Protein AF-A0A6J4FIM5-F1 (afdb_monomer_lite)

Foldseek 3Di:
DDDPPDDFAWDFPDADPVGDTDIDRVQADRPPRDGNVVVVVVVVVVVVVVVVVD

Structure (mmCIF, N/CA/C/O backbone):
data_AF-A0A6J4FIM5-F1
#
_entry.id   AF-A0A6J4FIM5-F1
#
loop_
_atom_site.group_PDB
_atom_site.id
_atom_site.type_symbol
_atom_site.label_atom_id
_atom_site.label_alt_id
_atom_site.label_comp_id
_atom_site.label_asym_id
_atom_site.label_entity_id
_atom_site.label_seq_id
_atom_site.pdbx_PDB_ins_code
_atom_site.Cartn_x
_atom_site.Cartn_y
_atom_site.Cartn_z
_atom_site.occupancy
_atom_site.B_iso_or_equiv
_atom_site.auth_seq_id
_atom_site.auth_comp_id
_atom_site.auth_asym_id
_atom_site.auth_atom_id
_atom_site.pdbx_PDB_model_num
ATOM 1 N N . MET A 1 1 ? 11.109 -7.772 15.886 1.00 76.62 1 MET A N 1
ATOM 2 C CA . MET A 1 1 ? 10.343 -9.033 16.002 1.00 76.62 1 MET A CA 1
ATOM 3 C C . MET A 1 1 ? 8.869 -8.663 16.045 1.00 76.62 1 MET A C 1
ATOM 5 O O . MET A 1 1 ? 8.535 -7.798 16.840 1.00 76.62 1 MET A O 1
ATOM 9 N N . LEU A 1 2 ? 8.026 -9.219 15.168 1.00 86.00 2 LEU A N 1
ATOM 10 C CA . LEU A 1 2 ? 6.576 -8.975 15.209 1.00 86.00 2 LEU A CA 1
ATOM 11 C C . LEU A 1 2 ? 5.950 -9.793 16.341 1.00 86.00 2 LEU A C 1
ATOM 13 O O . LEU A 1 2 ? 6.331 -10.948 16.533 1.00 86.00 2 LEU A O 1
ATOM 17 N N . GLN A 1 3 ? 5.010 -9.198 17.073 1.00 93.94 3 GLN A N 1
ATOM 18 C CA . GLN A 1 3 ? 4.330 -9.843 18.198 1.00 93.94 3 GLN A CA 1
ATOM 19 C C . GLN A 1 3 ? 2.830 -9.997 17.932 1.00 93.94 3 GLN A C 1
ATOM 21 O O . GLN A 1 3 ? 2.209 -9.180 17.252 1.00 93.94 3 GLN A O 1
ATOM 26 N N . VAL A 1 4 ? 2.234 -11.053 18.488 1.00 94.12 4 VAL A N 1
ATOM 27 C CA . VAL A 1 4 ? 0.779 -11.249 18.446 1.00 94.12 4 VAL A CA 1
ATOM 28 C C . VAL A 1 4 ? 0.107 -10.140 19.257 1.00 94.12 4 VAL A C 1
ATOM 30 O O . VAL A 1 4 ? 0.524 -9.847 20.372 1.00 94.12 4 VAL A O 1
ATOM 33 N N . GLY A 1 5 ? -0.925 -9.515 18.686 1.00 94.38 5 GLY A N 1
ATOM 34 C CA . GLY A 1 5 ? -1.623 -8.377 19.296 1.00 94.38 5 GLY A CA 1
ATOM 35 C C . GLY A 1 5 ? -0.981 -7.012 19.022 1.00 94.38 5 GLY A C 1
ATOM 36 O O . GLY A 1 5 ? -1.555 -5.992 19.396 1.00 94.38 5 GLY A O 1
ATOM 37 N N . GL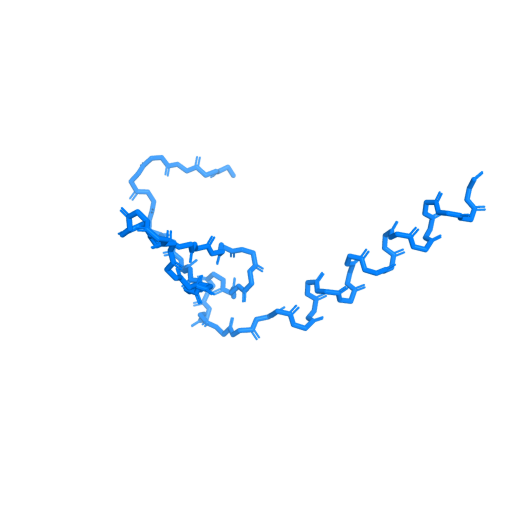N A 1 6 ? 0.165 -6.964 18.336 1.00 94.88 6 GLN A N 1
ATOM 38 C CA . GLN A 1 6 ? 0.780 -5.708 17.915 1.00 94.88 6 GLN A CA 1
ATOM 39 C C . GLN A 1 6 ? -0.093 -4.998 16.869 1.00 94.88 6 GLN A C 1
ATOM 41 O O . GLN A 1 6 ? -0.473 -5.588 15.856 1.00 94.88 6 GLN A O 1
ATOM 46 N N . GLN A 1 7 ? -0.362 -3.710 17.088 1.00 94.12 7 GLN A N 1
ATOM 47 C CA . GLN A 1 7 ? -0.978 -2.865 16.068 1.00 94.12 7 GLN A CA 1
ATOM 48 C C . GLN A 1 7 ? 0.038 -2.541 14.972 1.00 94.12 7 GLN A C 1
ATOM 50 O O . GLN A 1 7 ? 1.181 -2.184 15.254 1.00 94.12 7 GLN A O 1
ATOM 55 N N . VAL A 1 8 ? -0.391 -2.670 13.720 1.00 94.81 8 VAL A N 1
ATOM 56 C CA . VAL A 1 8 ? 0.436 -2.425 12.535 1.00 94.81 8 VAL A CA 1
ATOM 57 C C . VAL A 1 8 ? -0.354 -1.633 11.506 1.00 94.81 8 VAL A C 1
ATOM 59 O O . VAL A 1 8 ? -1.579 -1.749 11.424 1.00 94.81 8 VAL A O 1
ATOM 62 N N . LYS A 1 9 ? 0.352 -0.849 10.694 1.00 95.19 9 LYS A N 1
ATOM 63 C CA . LYS A 1 9 ? -0.233 -0.142 9.554 1.00 95.19 9 LYS A CA 1
ATOM 64 C C . LYS A 1 9 ? -0.093 -1.010 8.308 1.00 95.19 9 LYS A C 1
ATOM 66 O O . LYS A 1 9 ? 0.920 -1.683 8.112 1.00 95.19 9 LYS A O 1
ATOM 71 N N . VAL A 1 10 ? -1.115 -1.019 7.457 1.00 96.31 10 VAL A N 1
ATOM 72 C CA . VAL A 1 10 ? -1.132 -1.813 6.219 1.00 96.31 10 VAL A CA 1
ATOM 73 C C . VAL A 1 10 ? -1.741 -1.030 5.068 1.00 96.31 10 VAL A C 1
ATOM 75 O O . VAL A 1 10 ? -2.669 -0.250 5.260 1.00 96.31 10 VAL A O 1
ATOM 78 N N . LYS A 1 11 ? -1.256 -1.297 3.855 1.00 96.31 11 LYS A N 1
ATOM 79 C CA . LYS A 1 11 ? -1.861 -0.822 2.609 1.00 96.31 11 LYS A CA 1
ATOM 80 C C . LYS A 1 11 ? -2.764 -1.902 2.013 1.00 96.31 11 LYS A C 1
ATOM 82 O O . LYS A 1 11 ? -2.331 -3.047 1.857 1.00 96.31 11 LYS A O 1
ATOM 87 N N . VAL A 1 12 ? -3.996 -1.543 1.649 1.00 96.62 12 VAL A N 1
ATOM 88 C CA . VAL A 1 12 ? -4.915 -2.423 0.909 1.00 96.62 12 VAL A CA 1
ATOM 89 C C . VAL A 1 12 ? -4.481 -2.483 -0.553 1.00 96.62 12 VAL A C 1
ATOM 91 O O . VAL A 1 12 ? -4.358 -1.455 -1.211 1.00 96.62 12 VAL A O 1
ATOM 94 N N . LEU A 1 13 ? -4.229 -3.691 -1.054 1.00 94.94 13 LEU A N 1
ATOM 95 C CA . LEU A 1 13 ? -3.815 -3.933 -2.438 1.00 94.94 13 LEU A CA 1
ATOM 96 C C . LEU A 1 13 ? -4.987 -4.298 -3.353 1.00 94.94 13 LEU A C 1
ATOM 98 O O . LEU A 1 13 ? -4.879 -4.170 -4.567 1.00 94.94 13 LEU A O 1
ATOM 102 N N . GLY A 1 14 ? -6.086 -4.787 -2.783 1.00 96.25 14 GLY A N 1
ATOM 103 C CA . GLY A 1 14 ? -7.286 -5.146 -3.527 1.00 96.25 14 GLY A CA 1
ATOM 104 C C . GLY A 1 14 ? -8.042 -6.300 -2.889 1.00 96.25 14 GLY A C 1
ATOM 105 O O . GLY A 1 14 ? -7.710 -6.758 -1.793 1.00 96.25 14 GLY A O 1
ATOM 106 N N . PHE A 1 15 ? -9.043 -6.779 -3.614 1.00 97.69 15 PHE A N 1
ATOM 107 C CA . PHE A 1 15 ? -9.908 -7.881 -3.217 1.00 97.69 15 PHE A CA 1
ATOM 108 C C . PHE A 1 15 ? -9.692 -9.055 -4.168 1.00 97.69 15 PHE A C 1
ATOM 110 O O . PHE A 1 15 ? -9.416 -8.849 -5.352 1.00 97.69 15 PHE A O 1
ATOM 117 N N . ASP A 1 16 ? -9.764 -10.276 -3.652 1.00 94.06 16 ASP A N 1
ATOM 118 C CA . ASP A 1 16 ? -9.854 -11.461 -4.497 1.00 94.06 16 ASP A CA 1
ATOM 119 C C . ASP A 1 16 ? -11.314 -11.868 -4.746 1.00 94.06 16 ASP A C 1
ATOM 121 O O . ASP A 1 16 ? -12.252 -11.387 -4.108 1.00 94.06 16 ASP A O 1
ATOM 125 N N . ASP A 1 17 ? -11.492 -12.763 -5.709 1.00 95.12 17 ASP A N 1
ATOM 126 C CA . ASP A 1 17 ? -12.764 -13.346 -6.142 1.00 95.12 17 ASP A CA 1
ATOM 127 C C . ASP A 1 17 ? -13.470 -14.174 -5.056 1.00 95.12 17 ASP A C 1
ATOM 129 O O . ASP A 1 17 ? -14.644 -14.514 -5.184 1.00 95.12 17 ASP A O 1
ATOM 133 N N . ARG A 1 18 ? -12.774 -14.470 -3.956 1.00 95.81 18 ARG A N 1
ATOM 134 C CA . ARG A 1 18 ? -13.278 -15.231 -2.809 1.00 95.81 18 ARG A CA 1
ATOM 135 C C . ARG A 1 18 ? -13.675 -14.327 -1.642 1.00 95.81 18 ARG A C 1
ATOM 137 O O . ARG A 1 18 ? -13.955 -14.835 -0.556 1.00 95.81 18 ARG A O 1
ATOM 144 N N . GLY A 1 19 ? -13.670 -13.008 -1.846 1.00 95.88 19 GLY A N 1
ATOM 145 C CA . GLY A 1 19 ? -14.016 -12.016 -0.831 1.00 95.88 19 GLY A CA 1
ATOM 146 C C . GLY A 1 19 ? -12.906 -11.749 0.187 1.00 95.88 19 GLY A C 1
ATOM 147 O O . GLY A 1 19 ? -13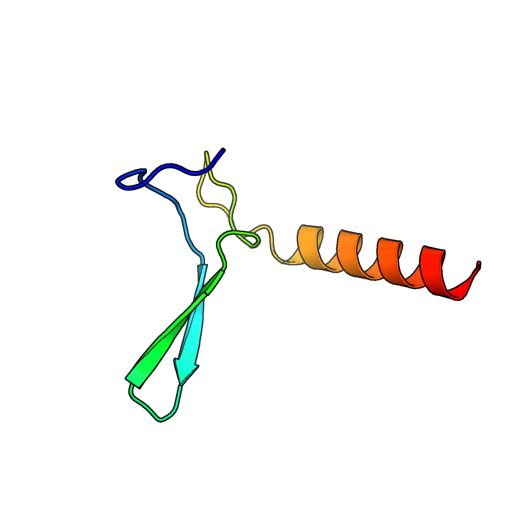.177 -11.183 1.245 1.00 95.88 19 GLY A O 1
ATOM 148 N N . LYS A 1 20 ? -11.657 -12.148 -0.087 1.00 97.06 20 LYS A N 1
ATOM 149 C CA . LYS A 1 20 ? -10.520 -11.847 0.790 1.00 97.06 20 LYS A CA 1
ATOM 150 C C . LYS A 1 20 ? -9.857 -10.535 0.400 1.00 97.06 20 LYS A C 1
ATOM 152 O O . LYS A 1 20 ? -9.773 -10.171 -0.771 1.00 97.06 20 LYS A O 1
ATOM 157 N N . VAL A 1 21 ? -9.310 -9.860 1.404 1.00 97.44 21 VAL A N 1
ATOM 158 C CA . VAL A 1 21 ? -8.565 -8.609 1.242 1.00 97.44 21 VAL A CA 1
ATOM 159 C C . VAL A 1 21 ? -7.070 -8.906 1.156 1.00 97.44 21 VAL A C 1
ATOM 161 O O . VAL A 1 21 ? -6.509 -9.577 2.022 1.00 97.44 21 VAL A O 1
ATOM 164 N N . LYS A 1 22 ? -6.404 -8.380 0.127 1.00 96.69 22 LYS A N 1
ATOM 165 C CA . LYS A 1 22 ? -4.943 -8.407 0.003 1.00 96.69 22 LYS A CA 1
ATOM 166 C C . LYS A 1 22 ? -4.358 -7.181 0.694 1.00 96.69 22 LYS A C 1
ATOM 168 O O . LYS A 1 22 ? -4.731 -6.054 0.377 1.00 96.69 22 LYS A O 1
ATOM 173 N N . LEU A 1 23 ? -3.418 -7.404 1.608 1.00 96.62 23 LEU A N 1
ATOM 174 C CA . LEU A 1 23 ? -2.776 -6.362 2.411 1.00 96.62 23 LEU A CA 1
ATOM 175 C C . LEU A 1 23 ? -1.253 -6.415 2.246 1.00 96.62 23 LEU A C 1
ATOM 177 O O . LEU A 1 23 ? -0.679 -7.488 2.063 1.00 96.62 23 LEU A O 1
ATOM 181 N N . SER A 1 24 ? -0.593 -5.262 2.356 1.00 95.94 24 SER A N 1
ATOM 182 C CA . SER A 1 24 ? 0.867 -5.152 2.414 1.00 95.94 24 SER A CA 1
ATOM 183 C C . SER A 1 24 ? 1.302 -4.292 3.592 1.00 95.94 24 SER A C 1
ATOM 185 O O . SER A 1 24 ? 0.989 -3.106 3.645 1.00 95.94 24 SER A O 1
ATOM 187 N N . MET A 1 25 ? 2.081 -4.876 4.506 1.00 95.69 25 MET A N 1
ATOM 188 C CA . MET A 1 25 ? 2.781 -4.124 5.558 1.00 95.69 25 MET A CA 1
ATOM 189 C C . MET A 1 25 ? 4.011 -3.380 5.029 1.00 95.69 25 MET A C 1
ATOM 191 O O . MET A 1 25 ? 4.399 -2.367 5.588 1.00 95.69 25 MET A O 1
ATOM 195 N N . LYS A 1 26 ? 4.653 -3.879 3.964 1.00 94.81 26 LYS A N 1
ATOM 196 C CA . LYS A 1 26 ? 5.932 -3.325 3.483 1.00 94.81 26 LYS A CA 1
ATOM 197 C C . LYS A 1 26 ? 5.771 -2.032 2.695 1.00 94.81 26 LYS A C 1
ATOM 199 O O . LYS A 1 26 ? 6.723 -1.284 2.578 1.00 94.81 26 LYS A O 1
ATOM 204 N N . CYS A 1 27 ? 4.597 -1.807 2.113 1.00 96.62 27 CYS A N 1
ATOM 205 C CA . CYS A 1 27 ? 4.321 -0.645 1.269 1.00 96.62 27 CYS A CA 1
ATOM 206 C C . CYS A 1 27 ? 3.873 0.581 2.069 1.00 96.62 27 CYS A C 1
ATOM 208 O O . CYS A 1 27 ? 3.430 1.552 1.466 1.00 96.62 27 CYS A O 1
ATOM 210 N N . VAL A 1 28 ? 3.921 0.517 3.398 1.00 97.25 28 VAL A N 1
ATOM 211 C CA . VAL A 1 28 ? 3.479 1.605 4.258 1.00 97.25 28 VAL A CA 1
ATOM 212 C C . VAL A 1 28 ? 4.498 1.842 5.358 1.00 97.25 28 VAL A C 1
ATOM 214 O O . VAL A 1 28 ? 5.031 0.888 5.937 1.00 97.25 28 VAL A O 1
ATOM 217 N N . ASP A 1 29 ? 4.749 3.109 5.644 1.00 96.75 29 ASP A N 1
ATOM 218 C CA . ASP A 1 29 ? 5.535 3.507 6.798 1.00 96.75 29 ASP A CA 1
ATOM 219 C C . ASP A 1 29 ? 4.771 3.168 8.092 1.00 96.75 29 ASP A C 1
ATOM 221 O O . ASP A 1 29 ? 3.581 3.470 8.234 1.00 96.75 29 ASP A O 1
ATOM 225 N N . GLN A 1 30 ? 5.427 2.484 9.033 1.00 95.19 30 GLN A N 1
ATOM 226 C CA . GLN A 1 30 ? 4.768 2.012 10.256 1.00 9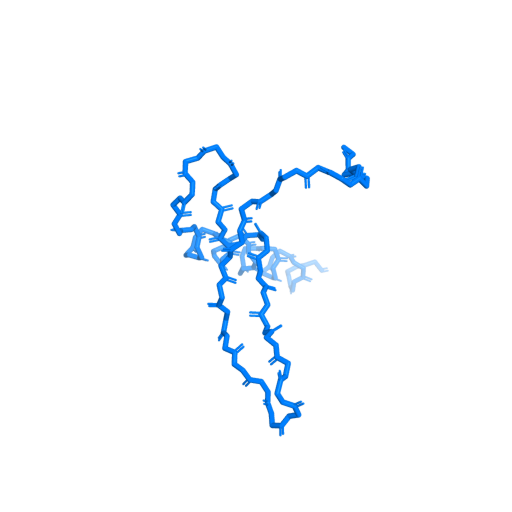5.19 30 GLN A CA 1
ATOM 227 C C . GLN A 1 30 ? 4.594 3.120 11.307 1.00 95.19 30 GLN A C 1
ATOM 229 O O . GLN A 1 30 ? 3.712 3.001 12.160 1.00 95.19 30 GLN A O 1
ATOM 234 N N . GLU A 1 31 ? 5.361 4.208 11.228 1.00 95.25 31 GLU A N 1
ATOM 235 C CA . GLU A 1 31 ? 5.262 5.362 12.124 1.00 95.25 31 GLU A CA 1
ATOM 236 C C . GLU A 1 31 ? 4.225 6.361 11.608 1.00 95.25 31 GLU A C 1
ATOM 238 O O . GLU A 1 31 ?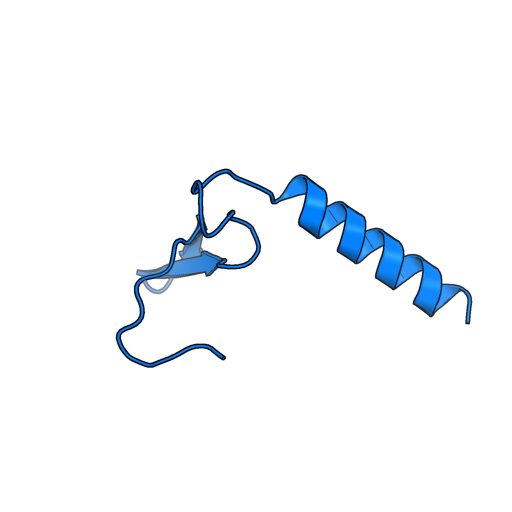 3.293 6.721 12.330 1.00 95.25 31 GLU A O 1
ATOM 243 N N . THR A 1 32 ? 4.293 6.738 10.331 1.00 96.69 32 THR A N 1
ATOM 244 C CA . THR A 1 32 ? 3.461 7.795 9.735 1.00 96.69 32 THR A CA 1
ATOM 245 C C . THR A 1 32 ? 2.210 7.238 9.062 1.00 96.69 32 THR A C 1
ATOM 247 O O . THR A 1 32 ? 1.114 7.760 9.260 1.00 96.69 32 THR A O 1
ATOM 250 N N . GLY A 1 33 ? 2.301 6.078 8.409 1.00 94.94 33 GLY A N 1
ATOM 251 C CA . GLY A 1 33 ? 1.228 5.525 7.577 1.00 94.94 33 GLY A CA 1
ATOM 252 C C . GLY A 1 33 ? 1.290 5.962 6.114 1.00 94.94 33 GLY A C 1
ATOM 253 O O . GLY A 1 33 ? 0.355 5.686 5.363 1.00 94.94 33 GLY A O 1
ATOM 254 N N . GLU A 1 34 ? 2.361 6.642 5.708 1.00 97.50 34 GLU A N 1
ATOM 255 C CA . GLU A 1 34 ? 2.562 7.068 4.326 1.00 97.50 34 GLU A CA 1
ATOM 256 C C . GLU A 1 34 ? 2.828 5.890 3.384 1.00 97.50 34 GLU A C 1
ATOM 258 O O . GLU A 1 34 ? 3.374 4.853 3.766 1.00 97.50 34 GLU A O 1
ATOM 263 N N . ASP A 1 35 ? 2.441 6.058 2.122 1.00 96.88 35 ASP A N 1
ATOM 264 C CA . ASP A 1 35 ? 2.654 5.069 1.073 1.00 96.88 35 ASP A CA 1
ATOM 265 C C . ASP A 1 35 ? 4.094 5.121 0.549 1.00 96.88 35 ASP A C 1
ATOM 267 O O . ASP A 1 35 ? 4.495 6.069 -0.124 1.00 96.88 35 ASP A O 1
ATOM 271 N N . ILE A 1 36 ? 4.853 4.055 0.802 1.00 97.12 36 ILE A N 1
ATOM 272 C CA . ILE A 1 36 ? 6.260 3.919 0.395 1.00 97.12 36 ILE A CA 1
ATOM 273 C C . ILE A 1 36 ? 6.449 2.910 -0.746 1.00 97.12 36 ILE A C 1
ATOM 275 O O . ILE A 1 36 ? 7.544 2.388 -0.960 1.00 97.12 36 ILE A O 1
ATOM 279 N N . THR A 1 37 ? 5.391 2.610 -1.509 1.00 96.25 37 THR A N 1
ATOM 280 C CA . THR A 1 37 ? 5.433 1.597 -2.584 1.00 96.25 37 THR A CA 1
ATOM 281 C C . THR A 1 37 ? 6.572 1.842 -3.579 1.00 96.25 37 THR A C 1
ATOM 283 O O . THR A 1 37 ? 7.283 0.901 -3.929 1.00 96.25 37 THR A O 1
ATOM 286 N N . ALA A 1 38 ? 6.798 3.095 -3.987 1.00 96.00 38 ALA A N 1
ATOM 287 C CA . ALA A 1 38 ? 7.845 3.443 -4.949 1.00 96.00 38 ALA A CA 1
ATOM 288 C C . ALA A 1 38 ? 9.256 3.089 -4.448 1.00 96.00 38 ALA A C 1
ATOM 290 O O . ALA A 1 38 ? 10.067 2.549 -5.202 1.00 96.00 38 ALA A O 1
ATOM 291 N N . GLN A 1 39 ? 9.536 3.337 -3.166 1.00 95.44 39 GLN A N 1
ATOM 292 C CA . GLN A 1 39 ? 10.827 3.024 -2.550 1.00 95.44 39 GLN A CA 1
ATOM 293 C C . GLN A 1 39 ? 11.057 1.509 -2.511 1.00 95.44 39 GLN A C 1
ATOM 295 O O . GLN A 1 39 ? 12.106 1.020 -2.928 1.00 95.44 39 GLN A O 1
ATOM 300 N N . VAL A 1 40 ? 10.036 0.752 -2.099 1.00 94.56 40 VAL A N 1
ATOM 301 C CA . VAL A 1 40 ? 10.083 -0.718 -2.046 1.00 94.56 40 VAL A CA 1
ATOM 302 C C . VAL A 1 40 ? 10.302 -1.322 -3.433 1.00 94.56 40 VAL A C 1
ATOM 304 O O . VAL A 1 40 ? 11.015 -2.315 -3.580 1.00 94.56 40 VAL A O 1
ATOM 307 N N . GLU A 1 41 ? 9.683 -0.761 -4.470 1.00 95.25 41 GLU A N 1
ATOM 308 C CA . GLU A 1 41 ? 9.893 -1.215 -5.844 1.00 95.25 41 GLU A CA 1
ATOM 309 C C . GLU A 1 41 ? 11.295 -0.894 -6.364 1.00 95.25 41 GLU A C 1
ATOM 311 O O . GLU A 1 41 ? 11.888 -1.739 -7.039 1.00 95.25 41 GLU A O 1
ATOM 316 N N . ALA A 1 42 ? 11.835 0.282 -6.040 1.00 95.56 42 ALA A N 1
ATOM 317 C CA . ALA A 1 42 ? 13.202 0.656 -6.391 1.00 95.56 42 ALA A CA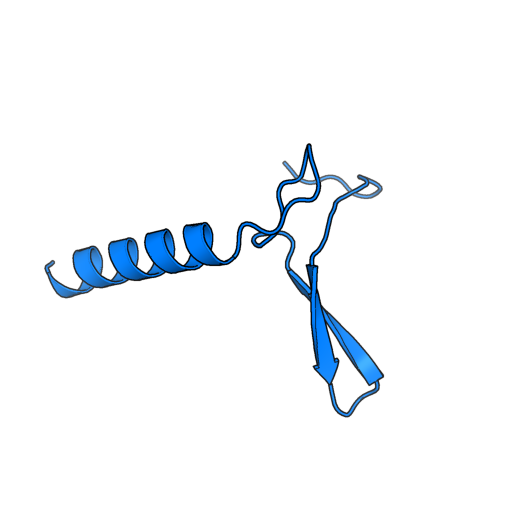 1
ATOM 318 C C . ALA A 1 42 ? 14.219 -0.301 -5.750 1.00 95.56 42 ALA A C 1
ATOM 320 O O . ALA A 1 42 ? 15.039 -0.878 -6.462 1.00 95.56 42 ALA A O 1
ATOM 321 N N . GLU A 1 43 ? 14.091 -0.572 -4.448 1.00 94.25 43 GLU A N 1
ATOM 322 C CA . GLU A 1 43 ? 14.964 -1.505 -3.723 1.00 94.25 43 GLU A CA 1
ATOM 323 C C .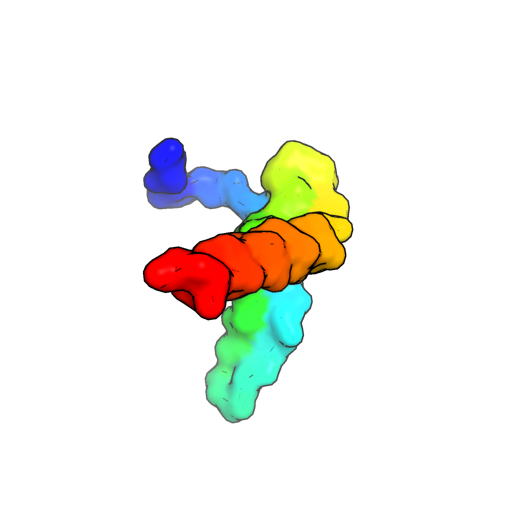 GLU A 1 43 ? 14.882 -2.930 -4.301 1.00 94.25 43 GLU A C 1
ATOM 325 O O . GLU A 1 43 ? 15.885 -3.627 -4.451 1.00 94.25 43 GLU A O 1
ATOM 330 N N . ARG A 1 44 ? 13.679 -3.379 -4.685 1.00 93.56 44 ARG A N 1
ATOM 331 C CA . ARG A 1 44 ? 13.494 -4.687 -5.335 1.00 93.56 44 ARG A CA 1
ATOM 332 C C . ARG A 1 44 ? 14.147 -4.758 -6.710 1.00 93.56 44 ARG A C 1
ATOM 334 O O . ARG A 1 44 ? 14.632 -5.826 -7.075 1.00 93.56 44 ARG A O 1
ATOM 341 N N . LYS A 1 45 ? 14.107 -3.676 -7.492 1.00 94.56 45 LYS A N 1
ATOM 342 C CA . LYS A 1 45 ? 14.775 -3.612 -8.800 1.00 94.56 45 LYS A CA 1
ATOM 343 C C . LYS A 1 45 ? 16.287 -3.649 -8.630 1.00 94.56 45 LYS A C 1
ATOM 345 O O . LYS A 1 45 ? 16.935 -4.399 -9.348 1.00 94.56 45 LYS A O 1
ATOM 350 N N . ASP A 1 46 ? 16.811 -2.906 -7.664 1.00 92.94 46 ASP A N 1
ATOM 351 C CA . ASP A 1 46 ? 18.240 -2.863 -7.360 1.00 92.94 46 ASP A CA 1
ATOM 352 C C . ASP A 1 46 ? 18.773 -4.246 -6.955 1.00 92.94 46 ASP A C 1
ATOM 354 O O . ASP A 1 46 ? 19.683 -4.784 -7.581 1.00 92.94 46 ASP A O 1
ATOM 358 N N . LYS A 1 47 ? 18.074 -4.920 -6.031 1.00 92.00 47 LYS A N 1
ATOM 359 C CA . LYS A 1 47 ? 18.399 -6.298 -5.623 1.00 92.00 47 LYS A CA 1
ATOM 360 C C . LYS A 1 47 ? 18.336 -7.317 -6.759 1.00 92.00 47 LYS A C 1
ATOM 362 O O . LYS A 1 47 ? 19.062 -8.304 -6.726 1.00 92.00 47 LYS A O 1
ATOM 367 N N . ARG A 1 48 ? 17.437 -7.127 -7.731 1.00 92.06 48 ARG A N 1
ATOM 368 C CA . ARG A 1 48 ? 17.356 -8.006 -8.909 1.00 92.06 48 ARG A CA 1
ATOM 369 C C . ARG A 1 48 ? 18.552 -7.798 -9.829 1.00 92.06 48 ARG A C 1
ATOM 371 O O . ARG A 1 48 ? 19.167 -8.785 -10.193 1.00 92.06 48 ARG A O 1
ATOM 378 N N . LYS A 1 49 ? 18.908 -6.541 -10.120 1.00 86.81 49 LYS A N 1
ATOM 379 C CA . LYS A 1 49 ? 20.081 -6.215 -10.944 1.00 86.81 49 LYS A CA 1
ATOM 380 C C . LYS A 1 49 ? 21.356 -6.817 -10.371 1.00 86.81 49 LYS A C 1
ATOM 382 O O . LYS A 1 49 ? 22.052 -7.509 -11.093 1.00 86.81 49 LYS A O 1
ATOM 387 N N . HIS A 1 50 ? 21.586 -6.640 -9.071 1.00 86.31 50 HIS A N 1
ATOM 388 C CA . HIS A 1 50 ? 22.779 -7.187 -8.430 1.00 86.31 50 HIS A CA 1
ATOM 389 C C . HIS A 1 50 ? 22.871 -8.716 -8.570 1.00 86.31 50 HIS A C 1
ATOM 391 O O . HIS A 1 50 ? 23.936 -9.235 -8.862 1.00 86.31 50 HIS A O 1
ATOM 397 N N . ARG A 1 51 ? 21.745 -9.434 -8.447 1.00 86.25 51 ARG A N 1
ATOM 398 C CA . ARG A 1 51 ? 21.711 -10.900 -8.578 1.00 86.25 51 ARG A CA 1
ATOM 399 C C . ARG A 1 51 ? 21.902 -11.399 -10.013 1.00 86.25 51 ARG A C 1
ATOM 401 O O . ARG A 1 51 ? 22.310 -12.534 -10.194 1.00 86.25 51 ARG A O 1
ATOM 408 N N . ASP A 1 52 ? 21.505 -10.614 -11.008 1.00 83.81 52 ASP A N 1
ATOM 409 C CA . ASP A 1 52 ? 21.647 -10.993 -12.418 1.00 83.81 52 ASP A CA 1
ATOM 410 C C . ASP A 1 52 ? 23.048 -10.621 -12.969 1.00 83.81 52 ASP A C 1
ATOM 412 O O . ASP A 1 52 ? 23.393 -11.027 -14.078 1.00 83.81 52 ASP A O 1
ATOM 416 N N . GLU A 1 53 ? 23.837 -9.850 -12.206 1.00 75.56 53 GLU A N 1
ATOM 417 C CA . GLU A 1 53 ? 25.226 -9.454 -12.502 1.00 75.56 53 GLU A CA 1
ATOM 418 C C . GLU A 1 53 ? 26.291 -10.356 -11.831 1.00 75.56 53 GLU A C 1
ATOM 420 O O . GLU A 1 53 ? 27.446 -10.313 -12.260 1.00 75.56 53 GLU A O 1
ATOM 425 N N . ASP A 1 54 ? 25.908 -11.172 -10.836 1.00 62.72 54 ASP A N 1
ATOM 426 C CA . ASP A 1 54 ? 26.729 -12.220 -10.189 1.00 62.72 54 ASP A CA 1
ATOM 427 C C . ASP A 1 54 ? 26.617 -13.581 -10.911 1.00 62.72 54 ASP A C 1
ATOM 429 O O . ASP A 1 54 ? 27.656 -14.271 -11.052 1.00 62.72 54 ASP A O 1
#

pLDDT: mean 93.25, std 6.25, range [62.72, 97.69]

Sequence (54 aa):
MLQVGQQVKVKVLGFDDRGKVKLSMKCVDQETGEDITAQVEAERKDKRKHRDED

Secondary structure (DSSP, 8-state):
---TT-----EEEEE-TTSPEEEESTTB-TTT--B-HHHHHHHHHHHHHHHHH-

Radius of gyration: 14.54 Å; chains: 1; bounding box: 41×23×32 Å